Protein AF-A0A1I7SUC5-F1 (afdb_monomer)

Solvent-accessible surface area (backbone atoms only — not comparable to full-atom values): 6228 Å² total; per-residue (Å²): 138,78,85,60,67,70,54,58,55,49,51,54,68,73,52,76,51,64,68,58,57,51,50,52,50,50,52,49,48,62,68,45,47,67,54,52,56,54,53,51,46,61,75,71,44,56,74,68,60,36,54,52,50,49,54,53,52,50,51,51,53,51,47,26,73,71,66,67,48,67,64,86,36,101,88,57,67,50,70,65,56,56,55,52,49,52,53,53,49,53,53,53,52,51,55,49,52,52,53,49,55,54,63,73,74,107

Secondary structure (DSSP, 8-state):
----HHHHHHHHHH---HHHHHHHHHHHHHHHHHHHHHHHHHHHS-HHHHHHHHHHHHHHHHHHHHH--S---TT---THHHHHHHHHHHHHHHHHHHHHHHHH--

Mean predicted aligned error: 13.25 Å

Foldseek 3Di:
DDPDPVVVVVVCVVCVPPVVVVVVVVVVCQVCVVVVVLVVCVVPDDPVVNVVVVVLVVVLVVVCVPPVPQDPDVVCRDCVSVVSSVVVVVVVVVVVVVVVVVVVVD

Structure (mmCIF, N/CA/C/O backbone):
data_AF-A0A1I7SUC5-F1
#
_entry.id   AF-A0A1I7SUC5-F1
#
loop_
_atom_site.group_PDB
_atom_site.id
_atom_site.type_symbol
_atom_site.label_atom_id
_atom_site.label_alt_id
_atom_site.label_comp_id
_atom_site.label_asym_id
_atom_site.label_entity_id
_atom_site.label_seq_id
_atom_site.pdbx_PDB_ins_code
_at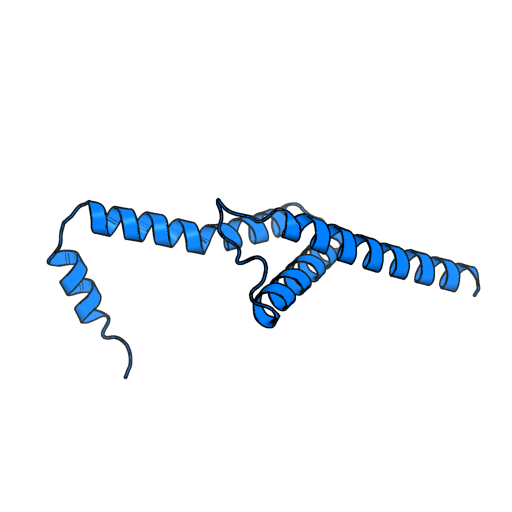om_site.Cartn_x
_atom_site.Cartn_y
_atom_site.Cartn_z
_atom_site.occupancy
_atom_site.B_iso_or_equiv
_atom_site.auth_seq_id
_atom_site.auth_comp_id
_atom_site.auth_asym_id
_atom_site.auth_atom_id
_atom_site.pdbx_PDB_model_num
ATOM 1 N N . MET A 1 1 ? -27.917 -18.087 3.803 1.00 46.03 1 MET A N 1
ATOM 2 C CA . MET A 1 1 ? -27.895 -17.420 5.123 1.00 46.03 1 MET A CA 1
ATOM 3 C C . MET A 1 1 ? -27.304 -16.034 4.935 1.00 46.03 1 MET A C 1
ATOM 5 O O . MET A 1 1 ? -26.093 -15.886 4.950 1.00 46.03 1 MET A O 1
ATOM 9 N N . GLY A 1 2 ? -28.147 -15.051 4.613 1.00 54.06 2 GLY A N 1
ATOM 10 C CA . GLY A 1 2 ? -27.724 -13.653 4.515 1.00 54.06 2 GLY A CA 1
ATOM 11 C C . GLY A 1 2 ? -27.818 -12.997 5.895 1.00 54.06 2 GLY A C 1
ATOM 12 O O . GLY A 1 2 ? -28.730 -13.348 6.644 1.00 54.06 2 GLY A O 1
ATOM 13 N N . PRO A 1 3 ? -26.901 -12.095 6.268 1.00 56.72 3 PRO A N 1
ATOM 14 C CA . PRO A 1 3 ? -26.977 -11.410 7.550 1.00 56.72 3 PRO A CA 1
ATOM 15 C C . PRO A 1 3 ? -28.258 -10.568 7.621 1.00 56.72 3 PRO A C 1
ATOM 17 O O . PRO A 1 3 ? -28.548 -9.753 6.744 1.00 56.72 3 PRO A O 1
ATOM 20 N N . ASN A 1 4 ? -29.044 -10.802 8.670 1.00 58.41 4 ASN A N 1
ATOM 21 C CA . ASN A 1 4 ? -30.326 -10.156 8.907 1.00 58.41 4 ASN A CA 1
ATOM 22 C C . ASN A 1 4 ? -30.110 -8.670 9.220 1.00 58.41 4 ASN A C 1
ATOM 24 O O . ASN A 1 4 ? -29.832 -8.290 10.355 1.00 58.41 4 ASN A O 1
ATOM 28 N N . ILE A 1 5 ? -30.296 -7.809 8.221 1.00 61.38 5 ILE A N 1
ATOM 29 C CA . ILE A 1 5 ? -30.245 -6.337 8.335 1.00 61.38 5 ILE A CA 1
ATOM 30 C C . ILE A 1 5 ? -31.131 -5.813 9.490 1.00 61.38 5 ILE A C 1
ATOM 32 O O . ILE A 1 5 ? -30.833 -4.788 10.105 1.00 61.38 5 ILE A O 1
ATOM 36 N N . CYS A 1 6 ? -32.194 -6.548 9.841 1.00 59.62 6 CYS A N 1
ATOM 37 C CA . CYS A 1 6 ? -33.061 -6.258 10.985 1.00 59.62 6 CYS A CA 1
ATOM 38 C C . CYS A 1 6 ? -32.355 -6.326 12.351 1.00 59.62 6 CYS A C 1
ATOM 40 O O . CYS A 1 6 ? -32.715 -5.567 13.251 1.00 59.62 6 CYS A O 1
ATOM 42 N N . GLU A 1 7 ? -31.367 -7.201 12.530 1.00 65.50 7 GLU A N 1
ATOM 43 C CA . GLU A 1 7 ? -30.674 -7.367 13.815 1.00 65.50 7 GLU A CA 1
ATOM 44 C C . GLU A 1 7 ? -29.636 -6.274 14.050 1.00 65.50 7 GLU A C 1
ATOM 46 O O . GLU A 1 7 ? -29.554 -5.743 15.154 1.00 65.50 7 GLU A O 1
ATOM 51 N N . LEU A 1 8 ? -28.937 -5.842 12.995 1.00 65.19 8 LEU A N 1
ATOM 52 C CA . LEU A 1 8 ? -28.029 -4.693 13.053 1.00 65.19 8 LEU A CA 1
ATOM 53 C C . LEU A 1 8 ? -28.771 -3.417 13.453 1.00 65.19 8 LEU A C 1
ATOM 55 O O . LEU A 1 8 ? -28.323 -2.686 14.332 1.00 65.19 8 LEU A O 1
ATOM 59 N N . ARG A 1 9 ? -29.950 -3.173 12.866 1.00 67.56 9 ARG A N 1
ATOM 60 C CA . ARG A 1 9 ? -30.770 -2.011 13.228 1.00 67.56 9 ARG A CA 1
ATOM 61 C C . ARG A 1 9 ? -31.235 -2.083 14.685 1.00 67.56 9 ARG A C 1
ATOM 63 O O . ARG A 1 9 ? -31.166 -1.078 15.384 1.00 67.56 9 ARG A O 1
ATOM 70 N N . LYS A 1 10 ? -31.671 -3.254 15.163 1.00 69.94 10 LYS A N 1
ATOM 71 C CA . LYS A 1 10 ? -32.057 -3.442 16.573 1.00 69.94 10 LYS A CA 1
ATOM 72 C C . LYS A 1 10 ? -30.878 -3.223 17.524 1.00 69.94 10 LYS A C 1
ATOM 74 O O . LYS A 1 10 ? -31.042 -2.519 18.511 1.00 69.94 10 LYS A O 1
ATOM 79 N N . PHE A 1 11 ? -29.696 -3.736 17.191 1.00 67.81 11 PHE A N 1
ATOM 80 C CA . PHE A 1 11 ? -28.477 -3.570 17.985 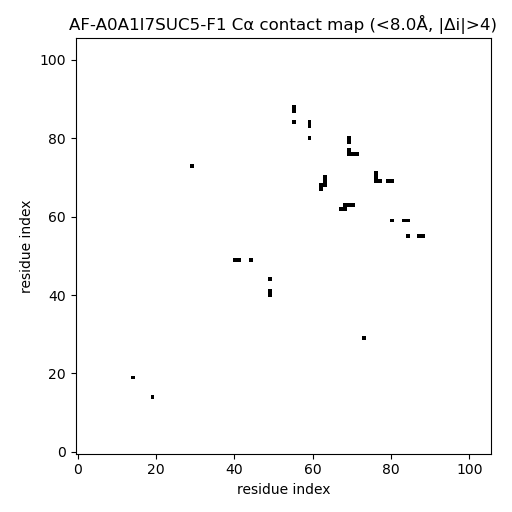1.00 67.81 11 PHE A CA 1
ATOM 81 C C . PHE A 1 11 ? -28.065 -2.096 18.132 1.00 67.81 11 PHE A C 1
ATOM 83 O O . PHE A 1 11 ? -27.778 -1.639 19.236 1.00 67.81 11 PHE A O 1
ATOM 90 N N . VAL A 1 12 ? -28.126 -1.334 17.034 1.00 66.94 12 VAL A N 1
ATOM 91 C CA . VAL A 1 12 ? -27.831 0.109 16.996 1.00 66.94 12 VAL A CA 1
ATOM 92 C C . VAL A 1 12 ? -28.796 0.905 17.891 1.00 66.94 12 VAL A C 1
ATOM 94 O O . VAL A 1 12 ? -28.363 1.755 18.666 1.00 66.94 12 VAL A O 1
ATOM 97 N N . TYR A 1 13 ? -30.095 0.590 17.863 1.00 67.88 13 TYR A N 1
ATOM 98 C CA . TYR A 1 13 ? -31.086 1.248 18.727 1.00 67.88 13 TYR A CA 1
ATOM 99 C C . TYR A 1 13 ? -31.003 0.827 20.202 1.00 67.88 13 TYR A C 1
ATOM 101 O O . TYR A 1 13 ? -31.321 1.625 21.082 1.00 67.88 13 TYR A O 1
ATOM 109 N N . GLN A 1 14 ? -30.600 -0.413 20.483 1.00 71.06 14 GLN A N 1
ATOM 110 C CA . GLN A 1 14 ? -30.585 -0.978 21.835 1.00 71.06 14 GLN A CA 1
ATOM 111 C C . GLN A 1 14 ? -29.339 -0.577 22.638 1.00 71.06 14 GLN A C 1
ATOM 113 O O . GLN A 1 14 ? -29.405 -0.494 23.863 1.00 71.06 14 GLN A O 1
ATOM 118 N N . TYR A 1 15 ? -28.233 -0.262 21.957 1.00 66.69 15 TYR A N 1
ATOM 119 C CA . TYR A 1 15 ? -27.018 0.279 22.562 1.00 66.69 15 TYR A CA 1
ATOM 120 C C . TYR A 1 15 ? -26.740 1.701 22.049 1.00 66.69 15 TYR A C 1
ATOM 122 O O . TYR A 1 15 ? -25.843 1.897 21.229 1.00 66.69 15 TYR A O 1
ATOM 130 N N . PRO A 1 16 ? -27.434 2.733 22.573 1.00 66.12 16 PRO A N 1
ATOM 131 C CA . PRO A 1 16 ? -27.173 4.139 22.246 1.00 66.12 16 PRO A CA 1
ATOM 132 C C . PRO A 1 16 ? -25.841 4.657 22.831 1.00 66.12 16 PRO A C 1
ATOM 134 O O . PRO A 1 16 ? -25.620 5.862 22.934 1.00 66.12 16 PRO A O 1
ATOM 137 N N . MET A 1 17 ? -24.948 3.758 23.256 1.00 64.31 17 MET A N 1
ATOM 138 C CA . MET A 1 17 ? -23.637 4.099 23.786 1.00 64.31 17 MET A CA 1
ATOM 139 C C . MET A 1 17 ? -22.822 4.792 22.688 1.00 64.31 17 MET A C 1
ATOM 141 O O . MET A 1 17 ? -22.352 4.145 21.754 1.00 64.31 17 MET A O 1
ATOM 145 N N . SER A 1 18 ? -22.617 6.104 22.857 1.00 62.53 18 SER A N 1
ATOM 146 C CA . SER A 1 18 ? -21.694 6.958 22.091 1.00 62.53 18 SER A CA 1
ATOM 147 C C . SER A 1 18 ? -20.456 6.219 21.541 1.00 62.53 18 SER A C 1
ATOM 149 O O . SER A 1 18 ? -20.266 6.251 20.326 1.00 62.53 18 SER A O 1
ATOM 151 N N . PRO A 1 19 ? -19.677 5.449 22.337 1.00 71.75 19 PRO A N 1
ATOM 152 C CA . PRO A 1 19 ? -18.467 4.789 21.836 1.00 71.75 19 PRO A CA 1
ATOM 153 C C . PRO A 1 19 ? -18.688 3.780 20.697 1.00 71.75 19 PRO A C 1
ATOM 155 O O . PRO A 1 19 ? -17.784 3.591 19.884 1.00 71.75 19 PRO A O 1
ATOM 158 N N . VAL A 1 20 ? -19.860 3.146 20.581 1.00 76.44 20 VAL A N 1
ATOM 159 C CA . VAL A 1 20 ? -20.137 2.191 19.488 1.00 76.44 20 VAL A CA 1
ATOM 160 C C . VAL A 1 20 ? -20.277 2.932 18.158 1.00 76.44 20 VAL A C 1
ATOM 162 O O . VAL A 1 20 ? -19.697 2.529 17.153 1.00 76.44 20 VAL A O 1
ATOM 165 N N . TYR A 1 21 ? -20.971 4.069 18.155 1.00 74.81 21 TYR A N 1
ATOM 166 C CA . TYR A 1 21 ? -21.089 4.915 16.967 1.00 74.81 21 TYR A CA 1
ATOM 167 C C . TYR A 1 21 ? -19.753 5.539 16.581 1.00 74.81 21 TYR A C 1
ATOM 169 O O . TYR A 1 21 ? -19.413 5.575 15.400 1.00 74.81 21 TYR A O 1
ATOM 177 N N . THR A 1 22 ? -18.966 5.981 17.564 1.00 77.06 22 THR A N 1
ATOM 178 C CA . THR A 1 22 ? -17.646 6.566 17.308 1.00 77.06 22 THR A CA 1
ATOM 179 C C . THR A 1 22 ? -16.684 5.536 16.729 1.00 77.06 22 THR A C 1
ATOM 181 O O . THR A 1 22 ? -15.999 5.822 15.753 1.00 77.06 22 THR A O 1
ATOM 184 N N . THR A 1 23 ? -16.652 4.318 17.277 1.00 81.38 23 THR A N 1
ATOM 185 C CA . THR A 1 23 ? -15.793 3.241 16.758 1.00 81.38 23 THR A CA 1
ATOM 186 C C . THR A 1 23 ? -16.233 2.775 15.376 1.00 81.38 23 THR A C 1
ATOM 188 O O . THR A 1 23 ? -15.375 2.603 14.519 1.00 81.38 23 THR A O 1
ATOM 191 N N . LEU A 1 24 ? -17.538 2.658 15.107 1.00 81.88 24 LEU A N 1
ATOM 192 C CA . LEU A 1 24 ? -18.050 2.374 13.760 1.00 81.88 24 LEU A CA 1
ATOM 193 C C . LEU A 1 24 ? -17.716 3.490 12.764 1.00 81.88 24 LEU A C 1
ATOM 195 O O . LEU A 1 24 ? -17.338 3.200 11.631 1.00 81.88 24 LEU A O 1
ATOM 199 N N . GLY A 1 25 ? -17.803 4.753 13.184 1.00 82.00 25 GLY A N 1
ATOM 200 C CA . GLY A 1 25 ? -17.403 5.901 12.372 1.00 82.00 25 GLY A CA 1
ATOM 201 C C . GLY A 1 25 ? -15.909 5.886 12.045 1.00 82.00 25 GLY A C 1
ATOM 202 O O . GLY A 1 25 ? -15.532 6.008 10.882 1.00 82.00 25 GLY A O 1
ATOM 203 N N . ILE A 1 26 ? -15.054 5.659 13.047 1.00 84.19 26 ILE A N 1
ATOM 204 C CA . ILE A 1 26 ? -13.599 5.540 12.864 1.00 84.19 26 ILE A CA 1
ATOM 205 C C . ILE A 1 26 ? -13.265 4.345 11.968 1.00 84.19 26 ILE A C 1
ATOM 207 O O . ILE A 1 26 ? -12.467 4.478 11.045 1.00 84.19 26 ILE A O 1
ATOM 211 N N . LEU A 1 27 ? -13.896 3.192 12.198 1.00 82.00 27 LEU A N 1
ATOM 212 C CA . LEU A 1 27 ? -13.703 1.999 11.380 1.00 82.00 27 LEU A CA 1
ATOM 213 C C . LEU A 1 27 ? -14.100 2.275 9.924 1.00 82.00 27 LEU A C 1
ATOM 215 O O . LEU A 1 27 ? -13.340 1.961 9.011 1.00 82.00 27 LEU A O 1
ATOM 219 N N . GLY A 1 28 ? -15.242 2.932 9.704 1.00 82.12 28 GLY A N 1
ATOM 220 C CA . GLY A 1 28 ? -15.681 3.367 8.381 1.00 82.12 28 GLY A CA 1
ATOM 221 C C . GLY A 1 28 ? -14.660 4.280 7.702 1.00 82.12 28 GLY A C 1
ATOM 222 O O . GLY A 1 28 ? -14.296 4.046 6.551 1.00 82.12 28 GLY A O 1
ATOM 223 N N . LEU A 1 29 ? -14.121 5.268 8.420 1.00 82.62 29 LEU A N 1
ATOM 224 C CA . LEU A 1 29 ? -13.074 6.152 7.899 1.00 82.62 29 LEU A CA 1
ATOM 225 C C . LEU A 1 29 ? -11.798 5.384 7.531 1.00 82.62 29 LEU A C 1
ATOM 227 O O . LEU A 1 29 ? -11.247 5.625 6.461 1.00 82.62 29 LEU A O 1
ATOM 231 N N . VAL A 1 30 ? -11.368 4.421 8.351 1.00 81.25 30 VAL A N 1
ATOM 232 C CA . VAL A 1 30 ? -10.194 3.575 8.068 1.00 81.25 30 VAL A CA 1
ATOM 233 C C . VAL A 1 30 ? -10.379 2.766 6.782 1.00 81.25 30 VAL A C 1
ATOM 235 O O . VAL A 1 30 ? -9.456 2.691 5.973 1.00 81.25 30 VAL A O 1
ATOM 238 N N . PHE A 1 31 ? -11.570 2.206 6.555 1.00 80.44 31 PHE A N 1
ATOM 239 C CA . PHE A 1 31 ? -11.872 1.478 5.318 1.00 80.44 31 PHE A CA 1
ATOM 240 C C . PHE A 1 31 ? -11.974 2.392 4.094 1.00 80.44 31 PHE A C 1
ATOM 242 O O . PHE A 1 31 ? -11.597 1.991 2.993 1.00 80.44 31 PHE A O 1
ATOM 249 N N . THR A 1 32 ? -12.465 3.619 4.272 1.00 80.44 32 THR A N 1
ATOM 250 C CA . THR A 1 32 ? -12.685 4.552 3.156 1.00 80.44 32 THR A CA 1
ATOM 251 C C . THR A 1 32 ? -11.406 5.308 2.774 1.00 80.44 32 THR A C 1
ATOM 253 O O . THR A 1 32 ? -11.233 5.692 1.620 1.00 80.44 32 THR A O 1
ATOM 256 N N . TRP A 1 33 ? -10.467 5.480 3.706 1.00 76.88 33 TRP A N 1
ATOM 257 C CA . TRP A 1 33 ? -9.195 6.176 3.492 1.00 76.88 33 TRP A CA 1
ATOM 258 C C . TRP A 1 33 ? -8.385 5.707 2.264 1.00 76.88 33 TRP A C 1
ATOM 260 O O . TRP A 1 33 ? -8.033 6.555 1.442 1.00 76.88 33 TRP A O 1
ATOM 270 N N . PRO A 1 34 ? -8.115 4.400 2.055 1.00 73.69 34 PRO A N 1
ATOM 271 C CA . PRO A 1 34 ? -7.367 3.940 0.880 1.00 73.69 34 PRO A CA 1
ATOM 272 C C . PRO A 1 34 ? -8.112 4.164 -0.446 1.00 73.69 34 PRO A C 1
ATOM 274 O O . PRO A 1 34 ? -7.489 4.245 -1.502 1.00 73.69 34 PRO A O 1
ATOM 277 N N . ILE A 1 35 ? -9.443 4.288 -0.409 1.00 79.75 35 ILE A N 1
ATOM 278 C CA . ILE A 1 35 ? -10.248 4.617 -1.592 1.00 79.75 35 ILE A CA 1
ATOM 279 C C . ILE A 1 35 ? -10.033 6.089 -1.958 1.00 79.75 35 ILE A C 1
ATOM 281 O O . ILE A 1 35 ? -9.825 6.412 -3.127 1.00 79.75 35 ILE A O 1
ATOM 285 N N . PHE A 1 36 ? -10.016 6.976 -0.958 1.00 77.94 36 PHE A N 1
ATOM 286 C CA . PHE A 1 36 ? -9.763 8.402 -1.161 1.00 77.94 36 PHE A CA 1
ATOM 287 C C . PHE A 1 36 ? -8.376 8.681 -1.741 1.00 77.94 36 PHE A C 1
ATOM 289 O O . PHE A 1 36 ? -8.262 9.497 -2.652 1.00 77.94 36 PHE A O 1
ATOM 296 N N . THR A 1 37 ? -7.329 7.999 -1.272 1.00 75.19 37 THR A N 1
ATOM 297 C CA . THR A 1 37 ? -5.970 8.202 -1.801 1.00 75.19 37 THR A CA 1
ATOM 298 C C . THR A 1 37 ? -5.846 7.756 -3.261 1.00 75.19 37 THR A C 1
ATOM 300 O O . THR A 1 37 ? -5.242 8.464 -4.066 1.00 75.19 37 THR A O 1
ATOM 303 N N . GLY A 1 38 ? -6.470 6.634 -3.634 1.00 71.06 38 GLY A N 1
ATOM 304 C CA . GLY A 1 38 ? -6.521 6.173 -5.025 1.00 71.06 38 GLY A CA 1
ATOM 305 C C . GLY A 1 38 ? -7.344 7.090 -5.936 1.00 71.06 38 GLY A C 1
ATOM 306 O O . GLY A 1 38 ? -6.935 7.372 -7.062 1.00 71.06 38 GLY A O 1
ATOM 307 N N . PHE A 1 39 ? -8.478 7.598 -5.444 1.00 78.44 39 PHE A N 1
ATOM 308 C CA . PHE A 1 39 ? -9.328 8.533 -6.187 1.00 78.44 39 PHE A CA 1
ATOM 309 C C . PHE A 1 39 ? -8.663 9.904 -6.373 1.00 78.44 39 PHE A C 1
ATOM 311 O O . PHE A 1 39 ? -8.735 10.487 -7.450 1.00 78.44 39 PHE A O 1
ATOM 318 N N . TYR A 1 40 ? -7.951 10.393 -5.357 1.00 77.06 40 TYR A N 1
ATOM 319 C CA . TYR A 1 40 ? -7.159 11.619 -5.449 1.00 77.06 40 TYR A CA 1
ATOM 320 C C . TYR A 1 40 ? -6.062 11.506 -6.515 1.00 77.06 40 TYR A C 1
ATOM 322 O O . TYR A 1 40 ? -5.917 12.400 -7.346 1.00 77.06 40 TYR A O 1
ATOM 330 N N . ALA A 1 41 ? -5.340 10.379 -6.548 1.00 73.31 41 ALA A N 1
ATOM 331 C CA . ALA A 1 41 ? -4.341 10.122 -7.583 1.00 73.31 41 ALA A CA 1
ATOM 332 C C . ALA A 1 41 ? -4.961 10.075 -8.991 1.00 73.31 41 ALA A C 1
ATOM 334 O O . ALA A 1 41 ? -4.372 10.592 -9.933 1.00 73.31 41 ALA A O 1
ATOM 335 N N . TYR A 1 42 ? -6.168 9.522 -9.137 1.00 74.81 42 TYR A N 1
ATOM 336 C CA . TYR A 1 42 ? -6.887 9.507 -10.415 1.00 74.81 42 TYR A CA 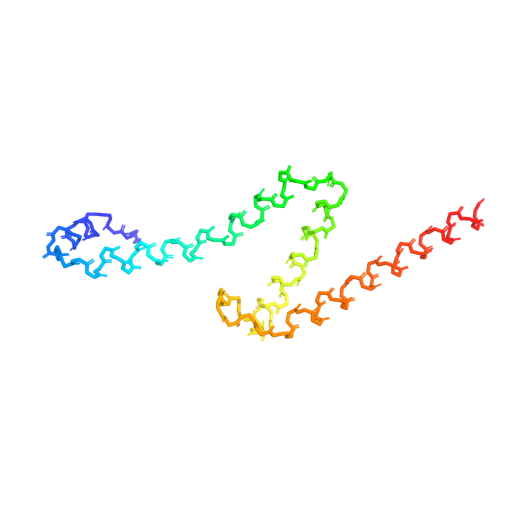1
ATOM 337 C C . TYR A 1 42 ? -7.263 10.905 -10.925 1.00 74.81 42 TYR A C 1
ATOM 339 O O . TYR A 1 42 ? -7.238 11.140 -12.127 1.00 74.81 42 TYR A O 1
ATOM 347 N N . LEU A 1 43 ? -7.616 11.829 -10.029 1.00 80.25 43 LEU A N 1
ATOM 348 C CA . LEU A 1 43 ? -8.020 13.181 -10.421 1.00 80.25 43 LEU A CA 1
ATOM 349 C C . LEU A 1 43 ? -6.845 14.091 -10.799 1.00 80.25 43 LEU A C 1
ATOM 351 O O . LEU A 1 43 ? -7.056 15.072 -11.506 1.00 80.25 43 LEU A O 1
ATOM 355 N N . ILE A 1 44 ? -5.642 13.813 -10.291 1.00 82.00 44 ILE A N 1
ATOM 356 C CA . ILE A 1 44 ? -4.492 14.724 -10.405 1.00 82.00 44 ILE A CA 1
ATOM 357 C C . ILE A 1 44 ? -3.444 14.241 -11.403 1.00 82.00 44 ILE A C 1
ATOM 359 O O . ILE A 1 44 ? -2.769 15.076 -12.002 1.00 82.00 44 ILE A O 1
ATOM 363 N N . LEU A 1 45 ? -3.273 12.928 -11.577 1.00 77.25 45 LEU A N 1
ATOM 364 C CA . LEU A 1 45 ? -2.281 12.396 -12.510 1.00 77.25 45 LEU A CA 1
ATOM 365 C C . LEU A 1 45 ? -2.837 12.363 -13.936 1.00 77.25 45 LEU A C 1
ATOM 367 O O . LEU A 1 45 ? -4.014 12.075 -1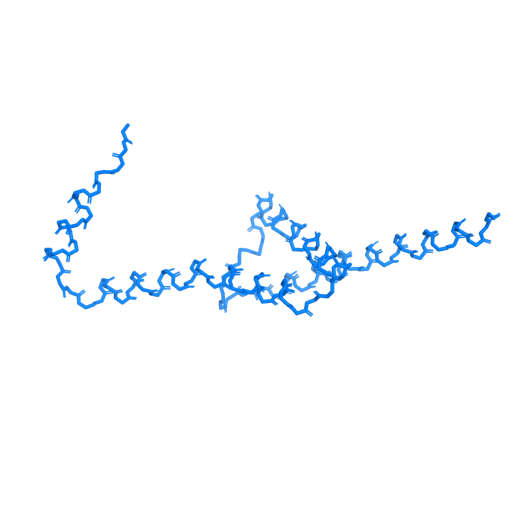4.156 1.00 77.25 45 LEU A O 1
ATOM 371 N N . ASP A 1 46 ? -1.957 12.598 -14.909 1.00 76.44 46 ASP A N 1
ATOM 372 C CA . ASP A 1 46 ? -2.272 12.358 -16.313 1.00 76.44 46 ASP A CA 1
ATOM 373 C C . ASP A 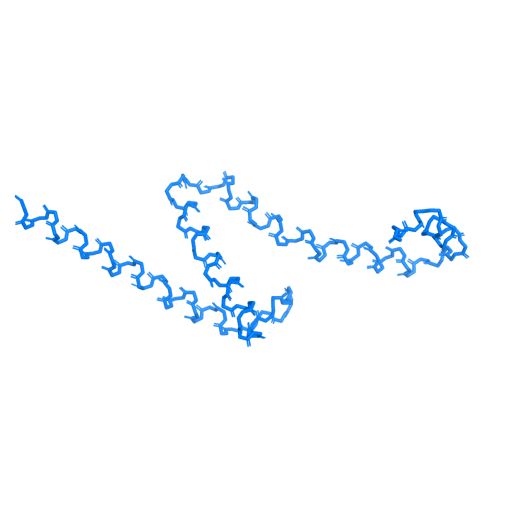1 46 ? -2.423 10.848 -16.578 1.00 76.44 46 ASP A C 1
ATOM 375 O O . ASP A 1 46 ? -1.983 9.998 -15.798 1.00 76.44 46 ASP A O 1
ATOM 379 N N . ARG A 1 47 ? -3.075 10.486 -17.683 1.00 74.69 47 ARG A N 1
ATOM 380 C CA . ARG A 1 47 ? -3.502 9.111 -17.966 1.00 74.69 47 ARG A CA 1
ATOM 381 C C . ARG A 1 47 ? -2.347 8.110 -17.964 1.00 74.69 47 ARG A C 1
ATOM 383 O O . ARG A 1 47 ? -2.533 6.987 -17.498 1.00 74.69 47 ARG A O 1
ATOM 390 N N . GLU A 1 48 ? -1.188 8.487 -18.500 1.00 75.56 48 GLU A N 1
ATOM 391 C CA . GLU A 1 48 ? -0.011 7.610 -18.530 1.00 75.56 48 GLU A CA 1
ATOM 392 C C . GLU A 1 48 ? 0.562 7.400 -17.125 1.00 75.56 48 GLU A C 1
ATOM 394 O O . GLU A 1 48 ? 0.709 6.257 -16.687 1.00 75.56 48 GLU A O 1
ATOM 399 N N . ASP A 1 49 ? 0.742 8.485 -16.371 1.00 73.06 49 ASP A N 1
ATOM 400 C CA . ASP A 1 49 ? 1.246 8.436 -14.998 1.00 73.06 49 ASP A CA 1
ATOM 401 C C . ASP A 1 49 ? 0.289 7.683 -14.060 1.00 73.06 49 ASP A C 1
ATOM 403 O O . ASP A 1 49 ? 0.726 6.961 -13.160 1.00 73.06 49 ASP A O 1
ATOM 407 N N . TYR A 1 50 ? -1.025 7.781 -14.287 1.00 77.12 50 TYR A N 1
ATOM 408 C CA . TYR A 1 50 ? -2.022 7.018 -13.539 1.00 77.12 50 TYR A CA 1
ATOM 409 C C . TYR A 1 50 ? -1.934 5.512 -13.815 1.00 77.12 50 TYR A C 1
ATOM 411 O O . TYR A 1 50 ? -2.074 4.707 -12.890 1.00 77.12 50 TYR A O 1
ATOM 419 N N . ILE A 1 51 ? -1.700 5.104 -15.067 1.00 81.06 51 ILE A N 1
ATOM 420 C CA . ILE A 1 51 ? -1.542 3.684 -15.421 1.00 81.06 51 ILE A CA 1
ATOM 421 C C . ILE A 1 51 ? -0.329 3.096 -14.697 1.00 81.06 51 ILE A C 1
ATOM 423 O O . ILE A 1 51 ? -0.413 1.988 -14.159 1.00 81.06 51 ILE A O 1
ATOM 427 N N . ASP A 1 52 ? 0.768 3.844 -14.624 1.00 77.25 52 ASP A N 1
ATOM 428 C CA . ASP A 1 52 ? 1.961 3.414 -13.900 1.00 77.25 52 ASP A CA 1
ATOM 429 C C . ASP A 1 52 ? 1.757 3.390 -12.392 1.00 77.25 52 ASP A C 1
ATOM 431 O O . ASP A 1 52 ? 2.135 2.416 -11.737 1.00 77.25 52 ASP A O 1
ATOM 435 N N . PHE A 1 53 ? 1.118 4.424 -11.843 1.00 78.12 53 PHE A N 1
ATOM 436 C CA . PHE A 1 53 ? 0.745 4.469 -10.436 1.00 78.12 53 PHE A CA 1
ATOM 437 C C . PHE A 1 53 ? -0.113 3.256 -10.062 1.00 78.12 53 PHE A C 1
ATOM 439 O O . PHE A 1 53 ? 0.176 2.565 -9.084 1.00 78.12 53 PHE A O 1
ATOM 446 N N . LYS A 1 54 ? -1.125 2.940 -10.877 1.00 79.44 54 LYS A N 1
ATOM 447 C CA . LYS A 1 54 ? -1.998 1.783 -10.672 1.00 79.44 54 LYS A CA 1
ATOM 448 C C . LYS A 1 54 ? -1.217 0.472 -10.737 1.00 79.44 54 LYS A C 1
ATOM 450 O O . LYS A 1 54 ? -1.365 -0.359 -9.847 1.00 79.44 54 LYS A O 1
ATOM 455 N N . ALA A 1 55 ? -0.354 0.295 -11.738 1.00 81.81 55 ALA A N 1
ATOM 456 C CA . ALA A 1 55 ? 0.457 -0.914 -11.876 1.00 81.81 55 ALA A CA 1
ATOM 457 C C . ALA A 1 55 ? 1.394 -1.129 -10.674 1.00 81.81 55 ALA A C 1
ATOM 459 O O . ALA A 1 55 ? 1.555 -2.256 -10.200 1.00 81.81 55 ALA A O 1
ATOM 460 N N . GLN A 1 56 ? 1.985 -0.052 -10.151 1.00 74.25 56 GLN A N 1
ATOM 461 C CA . GLN A 1 56 ? 2.821 -0.098 -8.951 1.00 74.25 56 GLN A CA 1
ATOM 462 C C . GLN A 1 56 ? 1.991 -0.421 -7.703 1.00 74.25 56 GLN A C 1
ATOM 464 O O . GLN A 1 56 ? 2.394 -1.255 -6.892 1.00 74.25 56 GLN A O 1
ATOM 469 N N . HIS A 1 57 ? 0.812 0.183 -7.562 1.00 76.19 57 HIS A N 1
ATOM 470 C CA . HIS A 1 57 ? -0.070 -0.066 -6.428 1.00 76.19 57 HIS A CA 1
ATOM 471 C C . HIS A 1 57 ? -0.606 -1.509 -6.421 1.00 76.19 57 HIS A C 1
ATOM 473 O O . HIS A 1 57 ? -0.583 -2.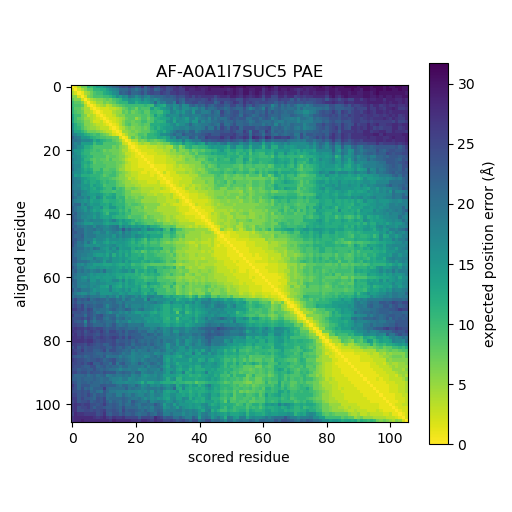166 -5.376 1.00 76.19 57 HIS A O 1
ATOM 479 N N . ASP A 1 58 ? -1.000 -2.036 -7.583 1.00 80.31 58 ASP A N 1
ATOM 480 C CA . ASP A 1 58 ? -1.467 -3.415 -7.756 1.00 80.31 58 ASP A CA 1
ATOM 481 C C . ASP A 1 58 ? -0.358 -4.421 -7.411 1.00 80.31 58 ASP A C 1
ATOM 483 O O . ASP A 1 58 ? -0.593 -5.370 -6.658 1.00 80.31 58 ASP A O 1
ATOM 487 N N . ALA A 1 59 ? 0.878 -4.175 -7.862 1.00 78.44 59 ALA A N 1
ATOM 488 C CA . ALA A 1 59 ? 2.027 -5.017 -7.530 1.00 78.44 59 ALA A CA 1
ATOM 489 C C . ALA A 1 59 ? 2.263 -5.105 -6.014 1.00 78.44 59 ALA A C 1
ATOM 491 O O . ALA A 1 59 ? 2.475 -6.195 -5.482 1.00 78.44 59 ALA A O 1
ATOM 492 N N . ILE A 1 60 ? 2.155 -3.979 -5.301 1.00 75.75 60 ILE A N 1
ATOM 493 C CA . ILE A 1 60 ? 2.304 -3.954 -3.843 1.00 75.75 60 ILE A CA 1
ATOM 494 C C . ILE A 1 60 ? 1.137 -4.688 -3.167 1.00 75.75 60 ILE A C 1
ATOM 496 O O . ILE A 1 60 ? 1.352 -5.440 -2.219 1.00 75.75 60 ILE A O 1
ATOM 500 N N . THR A 1 61 ? -0.106 -4.502 -3.626 1.00 76.00 61 THR A N 1
ATOM 501 C CA . THR A 1 61 ? -1.254 -5.227 -3.048 1.00 76.00 61 THR A CA 1
ATOM 502 C C . THR A 1 61 ? -1.146 -6.737 -3.235 1.00 76.00 61 THR A C 1
ATOM 504 O O . THR A 1 61 ? -1.477 -7.487 -2.318 1.00 76.00 61 THR A O 1
ATOM 507 N N . LEU A 1 62 ? -0.622 -7.182 -4.377 1.00 78.81 62 LEU A N 1
ATOM 508 C CA . LEU A 1 62 ? -0.402 -8.592 -4.667 1.00 78.81 62 LEU A CA 1
ATOM 509 C C . LEU A 1 62 ? 0.698 -9.181 -3.777 1.00 78.81 62 LEU A C 1
ATOM 511 O O . LEU A 1 62 ? 0.541 -10.289 -3.269 1.00 78.81 62 LEU A O 1
ATOM 515 N N . ASP A 1 63 ? 1.770 -8.429 -3.531 1.00 74.44 63 ASP A N 1
ATOM 516 C CA . ASP A 1 63 ? 2.848 -8.836 -2.625 1.00 74.44 63 ASP A CA 1
ATOM 517 C C . ASP A 1 63 ? 2.344 -8.984 -1.178 1.00 74.44 63 ASP A C 1
ATOM 519 O O . ASP A 1 63 ? 2.577 -10.007 -0.530 1.00 74.44 63 ASP A O 1
ATOM 523 N N . ARG A 1 64 ? 1.532 -8.020 -0.716 1.00 74.94 64 ARG A N 1
ATOM 524 C CA . ARG A 1 64 ? 0.856 -8.069 0.593 1.00 74.94 64 ARG A CA 1
ATOM 525 C C . ARG A 1 64 ? -0.061 -9.284 0.723 1.00 74.94 64 ARG A C 1
ATOM 527 O O . ARG A 1 64 ? -0.035 -9.960 1.747 1.00 74.94 64 ARG A O 1
ATOM 534 N N . ALA A 1 65 ? -0.861 -9.570 -0.305 1.00 75.38 65 ALA A N 1
ATOM 535 C CA . ALA A 1 65 ? -1.775 -10.711 -0.309 1.00 75.38 65 ALA A CA 1
ATOM 536 C C . ALA A 1 65 ? -1.031 -12.056 -0.322 1.00 75.38 65 ALA A C 1
ATOM 538 O O . ALA A 1 65 ? -1.506 -13.029 0.260 1.00 75.38 65 ALA A O 1
ATOM 539 N N . ARG A 1 66 ? 0.134 -12.115 -0.979 1.00 77.06 66 ARG A N 1
ATOM 540 C CA . ARG A 1 66 ? 0.904 -13.349 -1.163 1.00 77.06 66 ARG A CA 1
ATOM 541 C C . ARG A 1 66 ? 1.775 -13.706 0.035 1.00 77.06 66 ARG A C 1
ATOM 543 O O . ARG A 1 66 ? 1.855 -14.878 0.387 1.00 77.06 66 ARG A O 1
ATOM 550 N N . TYR A 1 67 ? 2.439 -12.719 0.631 1.00 74.31 67 TYR A N 1
ATOM 551 C CA . TYR A 1 67 ? 3.430 -12.951 1.686 1.00 74.31 67 TYR A CA 1
ATOM 552 C C . TYR A 1 67 ? 2.964 -12.501 3.073 1.00 74.31 67 TYR A C 1
ATOM 554 O O . TYR A 1 67 ? 3.670 -12.734 4.052 1.00 74.31 67 TYR A O 1
ATOM 562 N N . GLY A 1 68 ? 1.809 -11.832 3.179 1.00 65.75 68 GLY A N 1
ATOM 563 C CA . GLY A 1 68 ? 1.331 -11.248 4.438 1.00 65.75 68 GLY A CA 1
ATOM 564 C C . GLY A 1 68 ? 2.261 -10.165 5.004 1.00 65.75 68 GLY A C 1
ATOM 565 O O . GLY A 1 68 ? 2.073 -9.705 6.129 1.00 65.75 68 GLY A O 1
ATOM 566 N N . SER A 1 69 ? 3.280 -9.760 4.244 1.00 61.44 69 SER A N 1
ATOM 567 C CA . SER A 1 69 ? 4.241 -8.725 4.599 1.00 61.44 69 SER A CA 1
ATOM 568 C C . SER A 1 69 ? 3.637 -7.343 4.320 1.00 61.44 69 SER A C 1
ATOM 570 O O . SER A 1 69 ? 2.887 -7.160 3.366 1.00 61.44 69 SER A O 1
ATOM 572 N N . ASN A 1 70 ? 3.950 -6.344 5.156 1.00 59.72 70 ASN A N 1
ATOM 573 C CA . ASN A 1 70 ? 3.468 -4.959 5.004 1.00 59.72 70 ASN A CA 1
ATOM 574 C C . ASN A 1 70 ? 1.939 -4.800 4.956 1.00 59.72 70 ASN A C 1
ATOM 576 O O . ASN A 1 70 ? 1.412 -4.101 4.080 1.00 59.72 70 ASN A O 1
ATOM 580 N N . LEU A 1 71 ? 1.226 -5.403 5.917 1.00 63.88 71 LEU A N 1
ATOM 581 C CA . LEU A 1 71 ? -0.194 -5.122 6.130 1.00 63.88 71 LEU A CA 1
ATOM 582 C C . LEU A 1 71 ? -0.385 -3.601 6.247 1.00 63.88 71 LEU A C 1
ATOM 584 O O . LEU A 1 71 ? 0.251 -2.953 7.080 1.00 63.88 71 LEU A O 1
ATOM 588 N N . TYR A 1 72 ? -1.195 -3.021 5.358 1.00 62.25 72 TYR A N 1
ATOM 589 C CA . TYR A 1 72 ? -1.378 -1.574 5.302 1.00 62.25 72 TYR A CA 1
ATOM 590 C C . TYR A 1 72 ? -2.202 -1.129 6.509 1.00 62.25 72 TYR A C 1
ATOM 592 O O . TYR A 1 72 ? -3.429 -1.185 6.504 1.00 62.25 72 TYR A O 1
ATOM 600 N N . ILE A 1 73 ? -1.503 -0.723 7.563 1.00 64.94 73 ILE A N 1
ATOM 601 C CA . ILE A 1 73 ? -2.091 -0.090 8.734 1.00 64.94 73 ILE A CA 1
ATOM 602 C C . ILE A 1 73 ? -1.837 1.411 8.564 1.00 64.94 73 ILE A C 1
ATOM 604 O O . ILE A 1 73 ? -0.670 1.802 8.501 1.00 64.94 73 ILE A O 1
ATOM 608 N N . PRO A 1 74 ? -2.878 2.262 8.509 1.00 55.31 74 PRO A N 1
ATOM 609 C CA . PRO A 1 74 ? -2.749 3.685 8.170 1.00 55.31 74 PRO A CA 1
ATOM 610 C C . PRO A 1 74 ? -1.837 4.499 9.111 1.00 55.31 74 PRO A C 1
ATOM 612 O O . PRO A 1 74 ? -1.471 5.618 8.772 1.00 55.31 74 PRO A O 1
ATOM 615 N N . PHE A 1 75 ? -1.413 3.929 10.247 1.00 59.09 75 PHE A N 1
ATOM 616 C CA . PHE A 1 75 ? -0.485 4.539 11.213 1.00 59.09 75 PHE A CA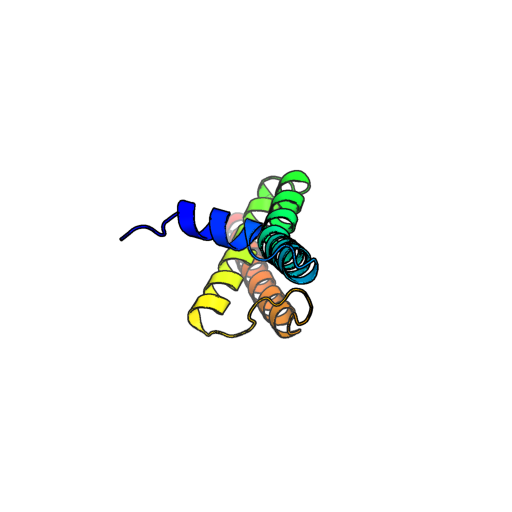 1
ATOM 617 C C . PHE A 1 75 ? 0.792 3.716 11.476 1.00 59.09 75 PHE A C 1
ATOM 619 O O . PHE A 1 75 ? 1.696 4.188 12.155 1.00 59.09 75 PHE A O 1
ATOM 626 N N . PHE A 1 76 ? 0.878 2.497 10.933 1.00 56.47 76 PHE A N 1
ATOM 627 C CA . PHE A 1 76 ? 2.030 1.591 11.052 1.00 56.47 76 PHE A CA 1
ATOM 628 C C . PHE A 1 76 ? 2.452 1.103 9.664 1.00 56.47 76 PHE A C 1
ATOM 630 O O . PHE A 1 76 ? 2.687 -0.087 9.446 1.00 56.47 76 PHE A O 1
ATOM 637 N N . ALA A 1 77 ? 2.510 2.016 8.693 1.00 54.84 77 ALA A N 1
ATOM 638 C CA . ALA A 1 77 ? 3.097 1.707 7.401 1.00 54.84 77 ALA A CA 1
ATOM 639 C C . ALA A 1 77 ? 4.573 1.352 7.637 1.00 54.84 77 ALA A C 1
ATOM 641 O O . ALA A 1 77 ? 5.400 2.220 7.898 1.00 54.84 77 ALA A O 1
ATOM 642 N N . SER A 1 78 ? 4.893 0.057 7.633 1.00 55.25 78 SER A N 1
ATOM 643 C CA . SER A 1 78 ? 6.268 -0.404 7.783 1.00 55.25 78 SER A CA 1
ATOM 644 C C . SER A 1 78 ? 7.085 0.134 6.611 1.00 55.25 78 SER A C 1
ATOM 646 O O . SER A 1 78 ? 6.725 -0.083 5.455 1.00 55.25 78 SER A O 1
ATOM 648 N N . ASN A 1 79 ? 8.195 0.813 6.913 1.00 56.78 79 ASN A N 1
ATOM 649 C CA . ASN A 1 79 ? 9.107 1.463 5.958 1.00 56.78 79 ASN A CA 1
ATOM 650 C C . ASN A 1 79 ? 9.536 0.546 4.793 1.00 56.78 79 ASN A C 1
ATOM 652 O O . ASN A 1 79 ? 9.907 1.023 3.726 1.00 56.78 79 ASN A O 1
ATOM 656 N N . LYS A 1 80 ? 9.408 -0.775 4.963 1.00 55.12 80 LYS A N 1
ATOM 657 C CA . LYS A 1 80 ? 9.628 -1.786 3.926 1.00 55.12 80 LYS A CA 1
ATOM 658 C C . LYS A 1 80 ? 8.732 -1.610 2.697 1.00 55.12 80 LYS A C 1
ATOM 660 O O . LYS A 1 80 ? 9.103 -2.081 1.629 1.00 55.12 80 LYS A O 1
ATOM 665 N N . SER A 1 81 ? 7.559 -0.973 2.810 1.00 57.81 81 SER A N 1
ATOM 666 C CA . SER A 1 81 ? 6.707 -0.721 1.638 1.00 57.81 81 SER A CA 1
ATOM 667 C C . SER A 1 81 ? 7.345 0.274 0.666 1.00 57.81 81 SER A C 1
ATOM 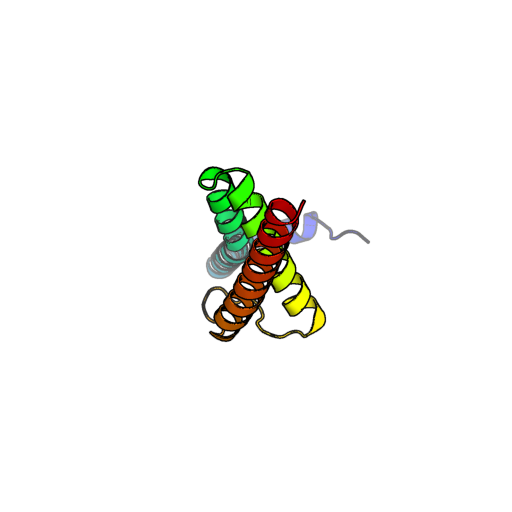669 O O . SER A 1 81 ? 7.119 0.175 -0.540 1.00 57.81 81 SER A O 1
ATOM 671 N N . MET A 1 82 ? 8.161 1.195 1.192 1.00 59.19 82 MET A N 1
ATOM 672 C CA . MET A 1 82 ? 8.924 2.181 0.426 1.00 59.19 82 MET A CA 1
ATOM 673 C C . MET A 1 82 ? 10.044 1.500 -0.379 1.00 59.19 82 MET A C 1
ATOM 675 O O . MET A 1 82 ? 10.184 1.762 -1.570 1.00 59.19 82 MET A O 1
ATOM 679 N N . ASP A 1 83 ? 10.761 0.548 0.229 1.00 62.16 83 ASP A N 1
ATOM 680 C CA . ASP A 1 83 ? 11.826 -0.218 -0.440 1.00 62.16 83 ASP A CA 1
ATOM 681 C C . ASP A 1 83 ? 11.284 -1.085 -1.585 1.00 62.16 83 ASP A C 1
ATOM 683 O O . ASP A 1 83 ? 11.851 -1.121 -2.679 1.00 62.16 83 ASP A O 1
ATOM 687 N N . THR A 1 84 ? 10.145 -1.759 -1.377 1.00 62.91 84 THR A N 1
ATOM 688 C CA . THR A 1 84 ? 9.479 -2.502 -2.459 1.00 62.91 84 THR A CA 1
ATOM 689 C C . THR A 1 84 ? 9.020 -1.580 -3.582 1.00 62.91 84 THR A C 1
ATOM 691 O O . THR A 1 84 ? 9.166 -1.927 -4.753 1.00 62.91 84 THR A O 1
ATOM 694 N N . PHE A 1 85 ? 8.500 -0.397 -3.248 1.00 64.88 85 PHE A N 1
ATOM 695 C CA . PHE A 1 85 ? 8.089 0.590 -4.242 1.00 64.88 85 PHE A CA 1
ATOM 696 C C . PHE A 1 85 ? 9.278 1.052 -5.092 1.00 64.88 85 PHE A C 1
ATOM 698 O O . PHE A 1 85 ? 9.195 1.025 -6.320 1.00 64.88 85 PHE A O 1
ATOM 705 N N . GLU A 1 86 ? 10.409 1.387 -4.465 1.00 67.19 86 GLU A N 1
ATOM 706 C CA . GLU A 1 86 ? 11.637 1.727 -5.188 1.00 67.19 86 GLU A CA 1
ATOM 707 C C . GLU A 1 86 ? 12.119 0.589 -6.091 1.00 67.19 86 GLU A C 1
ATOM 709 O O . GLU A 1 86 ? 12.497 0.833 -7.238 1.00 67.19 86 GLU A O 1
ATOM 714 N N . PHE A 1 87 ? 12.085 -0.654 -5.607 1.00 69.69 87 PHE A N 1
ATOM 715 C CA . PHE A 1 87 ? 12.485 -1.816 -6.397 1.00 69.69 87 PHE A CA 1
ATOM 716 C C . PHE A 1 87 ? 11.627 -1.973 -7.660 1.00 69.69 87 PHE A C 1
ATOM 718 O O . PHE A 1 87 ? 12.161 -2.132 -8.763 1.00 69.69 87 PHE A O 1
ATOM 725 N N . TYR A 1 88 ? 10.298 -1.894 -7.525 1.00 67.44 88 TYR A N 1
ATOM 726 C CA . TYR A 1 88 ? 9.392 -1.970 -8.672 1.00 67.44 88 TYR A CA 1
ATOM 727 C C . TYR A 1 88 ? 9.595 -0.796 -9.628 1.00 67.44 88 TYR A C 1
ATOM 729 O O . TYR A 1 88 ? 9.693 -1.024 -10.835 1.00 67.44 88 TYR A O 1
ATOM 737 N N . LYS A 1 89 ? 9.748 0.423 -9.097 1.00 75.81 89 LYS A N 1
ATOM 738 C CA . LYS A 1 89 ? 10.001 1.635 -9.881 1.00 75.81 89 LYS A CA 1
ATOM 739 C C . LYS A 1 89 ? 11.267 1.505 -10.734 1.00 75.81 89 LYS A C 1
ATOM 741 O O . LYS A 1 89 ? 11.188 1.681 -11.953 1.00 75.81 89 LYS A O 1
ATOM 746 N N . ARG A 1 90 ? 12.394 1.083 -10.141 1.00 78.88 90 ARG A N 1
ATOM 747 C CA . ARG A 1 90 ? 13.656 0.839 -10.871 1.00 78.88 90 ARG A CA 1
ATOM 748 C C . ARG A 1 90 ? 13.481 -0.194 -11.980 1.00 78.88 90 ARG A C 1
ATOM 750 O O . ARG A 1 90 ? 13.976 -0.002 -13.086 1.00 78.88 90 ARG A O 1
ATOM 757 N N . ARG A 1 91 ? 12.738 -1.274 -11.722 1.00 77.69 91 ARG A N 1
ATOM 758 C CA . ARG A 1 91 ? 12.485 -2.328 -12.718 1.00 77.69 91 ARG A CA 1
ATOM 759 C C . ARG A 1 91 ? 11.658 -1.823 -13.902 1.00 77.69 91 ARG A C 1
ATOM 761 O O . ARG A 1 91 ? 11.916 -2.206 -15.042 1.00 77.69 91 ARG A O 1
ATOM 768 N N . THR A 1 92 ? 10.661 -0.973 -13.656 1.00 75.31 92 THR A N 1
ATOM 769 C CA . THR A 1 92 ? 9.883 -0.331 -14.727 1.00 75.31 92 THR A CA 1
ATOM 770 C C . THR A 1 92 ? 10.713 0.661 -15.533 1.00 75.31 92 THR A C 1
ATOM 772 O O . THR A 1 92 ? 10.603 0.673 -16.757 1.00 75.31 92 THR A O 1
ATOM 775 N N . GLU A 1 93 ? 11.574 1.445 -14.884 1.00 82.56 93 GLU A N 1
ATOM 776 C CA . GLU A 1 93 ? 12.480 2.381 -15.560 1.00 82.56 93 GLU A CA 1
ATOM 777 C C . GLU A 1 93 ? 13.497 1.647 -16.444 1.00 82.56 93 GLU A C 1
ATOM 779 O O . GLU A 1 93 ? 13.681 2.025 -17.600 1.00 82.56 93 GLU A O 1
ATOM 784 N N . GLN A 1 94 ? 14.067 0.538 -15.960 1.00 84.38 94 GLN A N 1
ATOM 785 C CA . GLN A 1 94 ? 14.950 -0.327 -16.751 1.00 84.38 94 GLN A CA 1
ATOM 786 C C . GLN A 1 94 ? 14.253 -0.853 -18.011 1.00 84.38 94 GLN A C 1
ATOM 788 O O . GLN A 1 94 ? 14.773 -0.690 -19.111 1.00 84.38 94 GLN A O 1
ATOM 793 N N . ARG A 1 95 ? 13.025 -1.373 -17.887 1.00 79.75 95 ARG A N 1
ATOM 794 C CA . ARG A 1 95 ? 12.242 -1.837 -19.049 1.00 79.75 95 ARG A CA 1
ATOM 795 C C . ARG A 1 95 ? 11.949 -0.728 -20.060 1.00 79.75 95 ARG A C 1
ATOM 797 O O . ARG A 1 95 ? 11.830 -0.997 -21.252 1.00 79.75 95 ARG A O 1
ATOM 804 N N . ARG A 1 96 ? 11.783 0.519 -19.610 1.00 81.38 96 ARG A N 1
ATOM 805 C CA . ARG A 1 96 ? 11.590 1.667 -20.511 1.00 81.38 96 ARG A CA 1
ATOM 806 C C . ARG A 1 96 ? 12.874 2.038 -21.233 1.00 81.38 96 ARG A C 1
ATOM 808 O O . ARG A 1 96 ? 12.815 2.314 -22.427 1.00 81.38 96 ARG A O 1
ATOM 815 N N . ALA A 1 97 ? 14.002 2.035 -20.527 1.00 85.69 97 ALA A N 1
ATOM 816 C CA . ALA A 1 97 ? 15.311 2.279 -21.122 1.00 85.69 97 ALA A CA 1
ATOM 817 C C . ALA A 1 97 ? 15.640 1.218 -22.184 1.00 85.69 97 ALA A C 1
ATOM 819 O O . ALA A 1 97 ? 16.047 1.568 -23.286 1.00 85.69 97 ALA A O 1
ATOM 820 N N . GLU A 1 98 ? 15.349 -0.054 -21.902 1.00 85.19 98 GLU A N 1
ATOM 821 C CA . GLU A 1 98 ? 15.497 -1.158 -22.859 1.00 85.19 98 GLU A CA 1
ATOM 822 C C . GLU A 1 98 ? 14.629 -0.966 -24.110 1.00 85.19 98 GLU A C 1
ATOM 824 O O . GLU A 1 98 ? 15.117 -1.114 -25.228 1.00 85.19 98 GLU A O 1
ATOM 829 N N . LYS A 1 99 ? 13.357 -0.576 -23.949 1.00 85.25 99 LYS A N 1
ATOM 830 C CA . LYS A 1 99 ? 12.468 -0.292 -25.089 1.00 85.25 99 LYS A CA 1
ATOM 831 C C . LYS A 1 99 ? 12.935 0.896 -25.933 1.00 85.25 99 LYS A C 1
ATOM 833 O O . LYS A 1 99 ? 12.778 0.868 -27.148 1.00 85.25 99 LYS A O 1
ATOM 838 N N . ARG A 1 100 ? 13.497 1.937 -25.310 1.00 85.06 100 ARG A N 1
ATOM 839 C CA . ARG A 1 100 ? 14.073 3.087 -26.030 1.00 85.06 100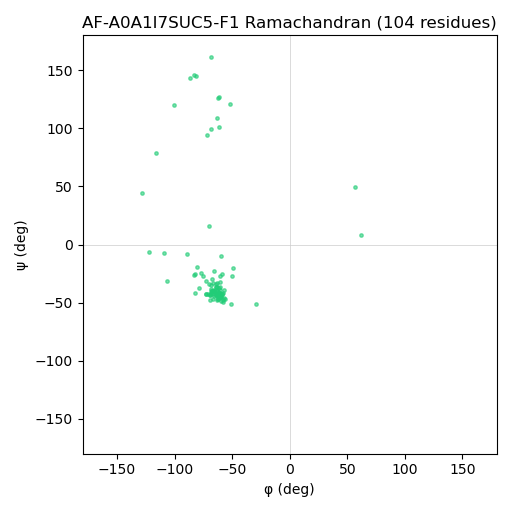 ARG A CA 1
ATOM 840 C C . ARG A 1 100 ? 15.307 2.672 -26.826 1.00 85.06 100 ARG A C 1
ATOM 842 O O . ARG A 1 100 ? 15.354 2.942 -28.017 1.00 85.06 100 ARG A O 1
ATOM 849 N N . ALA A 1 101 ? 16.217 1.917 -26.210 1.00 84.56 101 ALA A N 1
ATOM 850 C CA . ALA A 1 101 ? 17.394 1.379 -26.889 1.00 84.56 101 ALA A CA 1
ATOM 851 C C . ALA A 1 101 ? 17.026 0.453 -28.065 1.00 84.56 101 ALA A C 1
ATOM 853 O O . ALA A 1 101 ? 17.685 0.480 -29.098 1.00 84.56 101 ALA A O 1
ATOM 854 N N . GLN A 1 102 ? 15.949 -0.335 -27.947 1.00 80.88 102 GLN A N 1
ATOM 855 C CA . GLN A 1 102 ? 15.436 -1.150 -29.057 1.00 80.88 102 GLN A CA 1
ATOM 856 C C . GLN A 1 102 ? 14.825 -0.327 -30.196 1.00 80.88 102 GLN A C 1
ATOM 858 O O . GLN A 1 102 ? 14.939 -0.724 -31.351 1.00 80.88 102 GLN A O 1
ATOM 863 N N . ASN A 1 103 ? 14.175 0.797 -29.892 1.00 82.62 103 ASN A N 1
ATOM 864 C CA . ASN A 1 103 ? 13.627 1.689 -30.915 1.00 82.62 103 ASN A CA 1
ATOM 865 C C . ASN A 1 103 ? 14.708 2.518 -31.619 1.00 82.62 103 ASN A C 1
ATOM 867 O O . ASN A 1 103 ? 14.499 2.910 -32.755 1.00 82.62 103 ASN A O 1
ATOM 871 N N . GLU A 1 104 ? 15.832 2.795 -30.959 1.00 81.12 104 GLU A N 1
ATOM 872 C CA . GLU A 1 104 ? 16.987 3.481 -31.560 1.00 81.12 104 GLU A CA 1
ATOM 873 C C . GLU A 1 104 ? 17.872 2.536 -32.392 1.00 81.12 104 GLU A C 1
ATOM 875 O O . GLU A 1 104 ? 18.652 2.992 -33.225 1.00 81.12 104 GLU A O 1
ATOM 880 N N . ALA A 1 105 ? 17.765 1.223 -32.165 1.00 72.56 105 ALA A N 1
ATOM 881 C CA . ALA A 1 105 ? 18.507 0.193 -32.890 1.00 72.56 105 ALA A CA 1
ATOM 882 C C . ALA A 1 105 ? 17.799 -0.321 -34.163 1.00 72.56 105 ALA A C 1
ATOM 884 O O . ALA A 1 105 ? 18.407 -1.095 -34.905 1.00 72.56 105 ALA A O 1
ATOM 885 N N . ASN A 1 106 ? 16.544 0.079 -34.398 1.00 67.38 106 ASN A N 1
ATOM 886 C CA . ASN A 1 106 ? 15.753 -0.229 -35.598 1.00 67.38 106 ASN A CA 1
ATOM 887 C C . ASN A 1 106 ? 15.605 1.013 -36.479 1.00 67.38 106 ASN A C 1
ATOM 889 O O . ASN A 1 106 ? 15.586 0.838 -37.717 1.00 67.38 106 ASN A O 1
#

Organism: Bursaphelenchus xylophilus (NCBI:txid6326)

pLDDT: mean 72.38, std 9.08, range [46.03, 85.69]

Sequence (106 aa):
MGPNICELRKFVYQYPMSPVYTTLGILGLVFTWPIFTGFYAYLILDREDYIDFKAQHDAITLDRARYGSNLYIPFFASNKSMDTFEFYKRRTEQRRAEKRAQNEAN

Radius of gyration: 21.07 Å; Cα contacts (8 Å, |Δi|>4): 22; chains: 1; bounding box: 52×32×59 Å